Protein AF-A0A7Z2VRR4-F1 (afdb_monomer_lite)

Structure (mmCIF, N/CA/C/O backbone):
data_AF-A0A7Z2VRR4-F1
#
_entry.id   AF-A0A7Z2VRR4-F1
#
loop_
_atom_site.group_PDB
_atom_site.id
_atom_site.type_symbol
_atom_site.label_atom_id
_atom_site.label_alt_id
_atom_site.label_comp_id
_atom_site.label_asym_id
_atom_site.label_entity_id
_atom_site.label_seq_id
_atom_site.pdbx_PDB_ins_code
_atom_site.Cartn_x
_atom_site.Cartn_y
_atom_site.Cartn_z
_atom_site.occupancy
_atom_site.B_iso_or_equiv
_atom_site.auth_seq_id
_atom_site.auth_comp_id
_atom_site.auth_asym_id
_atom_site.auth_atom_id
_atom_site.pdbx_PDB_model_num
ATOM 1 N N . MET A 1 1 ? 10.259 4.346 -4.699 1.00 80.31 1 MET A N 1
ATOM 2 C CA . MET A 1 1 ? 8.997 3.572 -4.836 1.00 80.31 1 MET A CA 1
ATOM 3 C C . MET A 1 1 ? 7.913 4.367 -5.577 1.00 80.31 1 MET A C 1
ATOM 5 O O . MET A 1 1 ? 7.712 5.531 -5.259 1.00 80.31 1 MET A O 1
ATOM 9 N N . LYS A 1 2 ? 7.212 3.754 -6.542 1.00 85.12 2 LYS A N 1
ATOM 10 C CA . LYS A 1 2 ? 6.029 4.310 -7.233 1.00 85.12 2 LYS A CA 1
ATOM 11 C C . LYS A 1 2 ? 4.739 3.820 -6.565 1.00 85.12 2 LYS A C 1
ATOM 13 O O . LYS A 1 2 ? 4.666 2.661 -6.158 1.00 85.12 2 LYS A O 1
ATOM 18 N N . LYS A 1 3 ? 3.726 4.684 -6.474 1.00 85.19 3 LYS A N 1
ATOM 19 C CA . LYS A 1 3 ? 2.397 4.367 -5.931 1.00 85.19 3 LYS A CA 1
ATOM 20 C C . LYS A 1 3 ? 1.345 4.637 -7.004 1.00 85.19 3 LYS A C 1
ATOM 22 O O . LYS A 1 3 ? 1.250 5.758 -7.487 1.00 85.19 3 LYS A O 1
ATOM 27 N N . TYR A 1 4 ? 0.579 3.614 -7.360 1.00 87.12 4 TYR A N 1
ATOM 28 C CA . TYR A 1 4 ? -0.548 3.700 -8.283 1.00 87.12 4 TYR A CA 1
ATOM 29 C C . TYR A 1 4 ? -1.832 3.470 -7.501 1.00 87.12 4 TYR A C 1
ATOM 31 O O . TYR A 1 4 ? -1.926 2.521 -6.718 1.00 87.12 4 TYR A O 1
ATOM 39 N N . ILE A 1 5 ? -2.802 4.352 -7.698 1.00 83.56 5 ILE A N 1
ATOM 40 C CA . ILE A 1 5 ? -4.065 4.332 -6.970 1.00 83.56 5 ILE A CA 1
ATOM 41 C C . ILE A 1 5 ? -5.172 4.361 -8.013 1.00 83.56 5 ILE A C 1
ATOM 43 O O . ILE A 1 5 ? -5.256 5.285 -8.816 1.00 83.56 5 ILE A O 1
ATOM 47 N N . ALA A 1 6 ? -6.002 3.332 -7.994 1.00 82.50 6 ALA A N 1
ATOM 48 C CA . ALA A 1 6 ? -7.262 3.252 -8.710 1.00 82.50 6 ALA A CA 1
ATOM 49 C C . ALA A 1 6 ? -8.397 3.134 -7.676 1.00 82.50 6 ALA A C 1
ATOM 51 O O . ALA A 1 6 ? -8.121 2.818 -6.515 1.00 82.50 6 ALA A O 1
ATOM 52 N N . PRO A 1 7 ? -9.666 3.349 -8.060 1.00 77.94 7 PRO A N 1
ATOM 53 C CA . PRO A 1 7 ? -10.784 3.362 -7.113 1.00 77.94 7 PRO A CA 1
ATOM 54 C C . PRO A 1 7 ? -10.885 2.108 -6.228 1.00 77.94 7 PRO A C 1
ATOM 56 O O . PRO A 1 7 ? -11.227 2.206 -5.056 1.00 77.94 7 PRO A O 1
ATOM 59 N N . SER A 1 8 ? -10.526 0.939 -6.763 1.00 82.12 8 SER A N 1
ATOM 60 C CA . SER A 1 8 ? -10.573 -0.354 -6.065 1.00 82.12 8 SER A CA 1
ATOM 61 C C . SER A 1 8 ? -9.202 -1.005 -5.862 1.00 82.12 8 SER A C 1
ATOM 63 O O . SER A 1 8 ? -9.121 -2.142 -5.397 1.00 82.12 8 SER A O 1
ATOM 65 N N . ARG A 1 9 ? -8.103 -0.329 -6.234 1.00 83.25 9 ARG A N 1
ATOM 66 C CA . ARG A 1 9 ? -6.769 -0.947 -6.256 1.00 83.25 9 ARG A CA 1
ATOM 67 C C . ARG A 1 9 ? -5.673 0.015 -5.827 1.00 83.25 9 ARG A C 1
ATOM 69 O O . ARG A 1 9 ? -5.514 1.092 -6.389 1.00 83.25 9 ARG A O 1
ATOM 76 N N . LEU A 1 10 ? -4.848 -0.444 -4.892 1.00 85.19 10 LEU A N 1
ATOM 77 C CA . LEU A 1 10 ? -3.601 0.198 -4.499 1.00 85.19 10 LEU A CA 1
ATOM 78 C C . LEU A 1 10 ? -2.437 -0.682 -4.955 1.00 85.19 10 LEU A C 1
ATOM 80 O O . LEU A 1 10 ? -2.387 -1.863 -4.618 1.00 85.19 10 LEU A O 1
ATOM 84 N N . GLN A 1 11 ? -1.496 -0.121 -5.710 1.00 88.69 11 GLN A N 1
ATOM 85 C CA . GLN A 1 11 ? -0.304 -0.838 -6.155 1.00 88.69 11 GLN A CA 1
ATOM 86 C C . GLN A 1 11 ? 0.960 -0.049 -5.811 1.00 88.69 11 GLN A C 1
ATOM 88 O O . GLN A 1 11 ? 1.145 1.092 -6.230 1.00 88.69 11 GLN A O 1
ATOM 93 N N . LEU A 1 12 ? 1.845 -0.684 -5.044 1.00 87.25 12 LEU A N 1
ATOM 94 C CA . LEU A 1 12 ? 3.129 -0.138 -4.616 1.00 87.25 12 LEU A CA 1
ATOM 95 C C . LEU A 1 12 ? 4.236 -0.881 -5.368 1.00 87.25 12 LEU A C 1
ATOM 97 O O . LEU A 1 12 ? 4.353 -2.098 -5.251 1.00 87.25 12 LEU A O 1
ATOM 101 N N . VAL A 1 13 ? 5.029 -0.161 -6.160 1.00 89.62 13 VAL A N 1
ATOM 102 C CA . VAL A 1 13 ? 6.094 -0.734 -6.996 1.00 89.62 13 VAL A CA 1
ATOM 103 C C . VAL A 1 13 ? 7.439 -0.172 -6.551 1.00 89.62 13 VAL A C 1
ATOM 105 O O . VAL A 1 13 ? 7.687 1.032 -6.618 1.00 89.62 13 VAL A O 1
ATOM 108 N N . GLY A 1 14 ? 8.325 -1.039 -6.078 1.00 91.19 14 GLY A N 1
ATOM 109 C CA . GLY A 1 14 ? 9.642 -0.663 -5.573 1.00 91.19 14 GLY A CA 1
ATOM 110 C C . GLY A 1 14 ? 10.351 -1.851 -4.937 1.00 91.19 14 GLY A C 1
ATOM 111 O O . GLY A 1 14 ? 9.887 -2.988 -5.030 1.00 91.19 14 GLY A O 1
ATOM 112 N N . LYS A 1 15 ? 11.470 -1.590 -4.262 1.00 94.56 15 LYS A N 1
ATOM 113 C CA . LYS A 1 15 ? 12.166 -2.609 -3.475 1.00 94.56 15 LYS A CA 1
ATOM 114 C C . LYS A 1 15 ? 11.274 -3.041 -2.314 1.00 94.56 15 LYS A C 1
ATOM 116 O O . LYS A 1 15 ? 10.596 -2.225 -1.692 1.00 94.56 15 LYS A O 1
ATOM 121 N N . ALA A 1 16 ? 11.328 -4.325 -1.967 1.00 91.44 16 ALA A N 1
ATOM 122 C CA . ALA A 1 16 ? 10.477 -4.894 -0.921 1.00 91.44 16 ALA A CA 1
ATOM 123 C C . ALA A 1 16 ? 10.597 -4.154 0.426 1.00 91.44 16 ALA A C 1
ATOM 125 O O . ALA A 1 16 ? 9.618 -4.013 1.157 1.00 91.44 16 ALA A O 1
ATOM 126 N N . TRP A 1 17 ? 11.790 -3.649 0.754 1.00 94.62 17 TRP A N 1
ATOM 127 C CA . TRP A 1 17 ? 12.000 -2.871 1.973 1.00 94.62 17 TRP A CA 1
ATOM 128 C C . TRP A 1 17 ? 11.301 -1.502 1.932 1.00 94.62 17 TRP A C 1
ATOM 130 O O . TRP A 1 17 ? 10.759 -1.095 2.956 1.00 94.62 17 TRP A O 1
ATOM 140 N N . GLU A 1 18 ? 11.253 -0.827 0.776 1.00 89.94 18 GLU A N 1
ATOM 141 C CA . GLU A 1 18 ? 10.586 0.475 0.618 1.00 89.94 18 GLU A CA 1
ATOM 142 C C . GLU A 1 18 ? 9.082 0.327 0.849 1.00 89.94 18 GLU A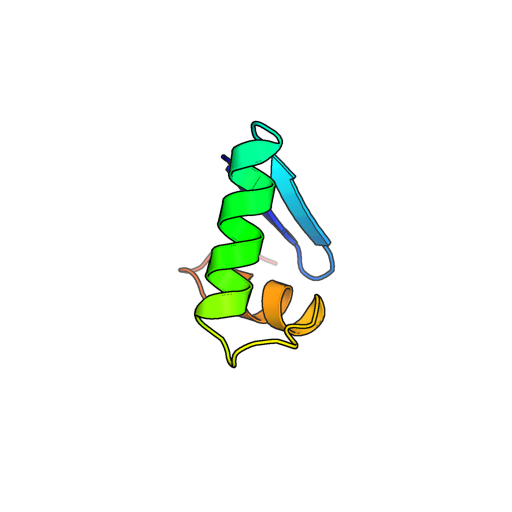 C 1
ATOM 144 O O . GLU A 1 18 ? 8.484 1.106 1.587 1.00 89.94 18 GLU A O 1
ATOM 149 N N . ILE A 1 19 ? 8.490 -0.724 0.271 1.00 88.06 19 ILE A N 1
ATOM 150 C CA . ILE A 1 19 ? 7.060 -1.029 0.402 1.00 88.06 19 ILE A CA 1
ATOM 151 C C . ILE A 1 19 ? 6.714 -1.297 1.869 1.00 88.06 19 ILE A C 1
ATOM 153 O O . ILE A 1 19 ? 5.785 -0.701 2.411 1.00 88.06 19 ILE A O 1
ATOM 157 N N . ARG A 1 20 ? 7.500 -2.143 2.549 1.00 89.81 20 ARG A N 1
ATOM 158 C CA . ARG A 1 20 ? 7.316 -2.411 3.985 1.00 89.81 20 ARG A CA 1
ATOM 159 C C . ARG A 1 20 ? 7.471 -1.149 4.828 1.00 89.81 20 ARG A C 1
ATOM 161 O O . ARG A 1 20 ? 6.711 -0.959 5.773 1.00 89.81 20 ARG A O 1
ATOM 168 N N . HIS A 1 21 ? 8.452 -0.307 4.511 1.00 90.75 21 HIS A N 1
ATOM 169 C CA . HIS A 1 21 ? 8.682 0.937 5.235 1.00 90.75 21 HIS A CA 1
ATOM 170 C C . HIS A 1 21 ? 7.500 1.902 5.070 1.00 90.75 21 HIS A C 1
ATOM 172 O O . HIS A 1 21 ? 6.985 2.394 6.070 1.00 90.75 21 HIS A O 1
ATOM 178 N N . ALA A 1 22 ? 7.009 2.101 3.844 1.00 85.50 22 ALA A N 1
ATOM 179 C CA . ALA A 1 22 ? 5.855 2.953 3.559 1.00 85.50 22 ALA A CA 1
ATOM 180 C C . ALA A 1 22 ? 4.592 2.496 4.312 1.00 85.50 22 ALA A C 1
ATOM 182 O O . ALA A 1 22 ? 3.966 3.302 4.995 1.00 85.50 22 ALA A O 1
ATOM 183 N N . LEU A 1 23 ? 4.281 1.193 4.286 1.00 84.25 23 LEU A N 1
ATOM 184 C CA . LEU A 1 23 ? 3.136 0.633 5.016 1.00 84.25 23 LEU A CA 1
ATOM 185 C C . LEU A 1 23 ? 3.258 0.818 6.538 1.00 84.25 23 LEU A C 1
ATOM 187 O O . LEU A 1 23 ? 2.274 1.116 7.213 1.00 84.25 23 LEU A O 1
ATOM 191 N N . ARG A 1 24 ? 4.466 0.677 7.100 1.00 87.44 24 ARG A N 1
ATOM 192 C CA . ARG A 1 24 ? 4.712 0.920 8.534 1.00 87.44 24 ARG A CA 1
ATOM 193 C C . ARG A 1 24 ? 4.517 2.386 8.912 1.00 87.44 24 ARG A C 1
ATOM 195 O O . ARG A 1 24 ? 3.969 2.653 9.979 1.00 87.44 24 ARG A O 1
ATOM 202 N N . GLN A 1 25 ? 4.947 3.318 8.062 1.00 85.75 25 GLN A N 1
ATOM 203 C CA . GLN A 1 25 ? 4.745 4.749 8.296 1.00 85.75 25 GLN A CA 1
ATOM 204 C C . GLN A 1 25 ? 3.262 5.115 8.240 1.00 85.75 25 GLN A C 1
ATOM 206 O O . GLN A 1 25 ? 2.773 5.775 9.152 1.00 85.75 25 GLN A O 1
ATOM 211 N N . GLU A 1 26 ? 2.521 4.626 7.241 1.00 79.62 26 GLU A N 1
ATOM 212 C CA . GLU A 1 26 ? 1.074 4.865 7.152 1.00 79.62 26 GLU A CA 1
ATOM 213 C C . GLU A 1 26 ? 0.324 4.287 8.362 1.00 79.62 26 GLU A C 1
ATOM 215 O O .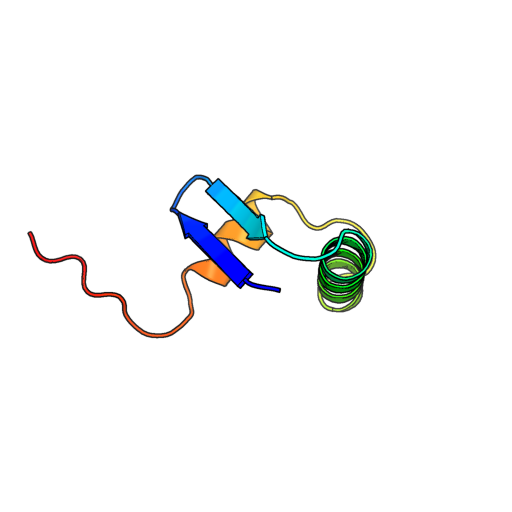 GLU A 1 26 ? -0.539 4.962 8.921 1.00 79.62 26 GLU A O 1
ATOM 220 N N . LYS A 1 27 ? 0.724 3.103 8.849 1.00 81.56 27 LYS A N 1
ATOM 221 C CA . LYS A 1 27 ? 0.196 2.515 10.092 1.00 81.56 27 LYS A CA 1
ATOM 222 C C . LYS A 1 27 ? 0.511 3.360 11.335 1.00 81.56 27 LYS A C 1
ATOM 224 O O . LYS A 1 27 ? -0.336 3.486 12.216 1.00 81.56 27 LYS A O 1
ATOM 229 N N . LYS A 1 28 ? 1.720 3.924 11.431 1.00 81.31 28 LYS A N 1
ATOM 230 C CA . LYS A 1 28 ? 2.148 4.755 12.571 1.00 81.31 28 LYS A CA 1
ATOM 231 C C . LYS A 1 28 ? 1.436 6.109 12.595 1.00 81.31 28 LYS A C 1
ATOM 233 O O . LYS A 1 28 ? 1.047 6.565 13.662 1.00 81.31 28 LYS A O 1
ATOM 238 N N . LEU A 1 29 ? 1.265 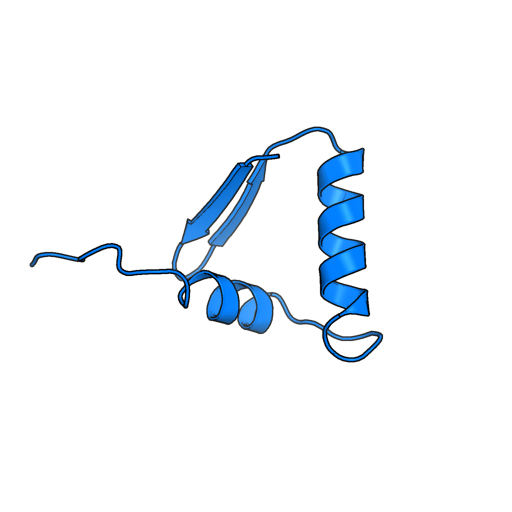6.732 11.431 1.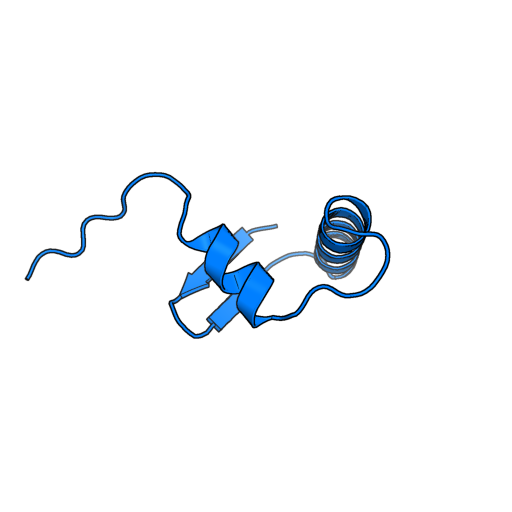00 75.06 29 LEU A N 1
ATOM 239 C CA . LEU A 1 29 ? 0.681 8.069 11.296 1.00 75.06 29 LEU A CA 1
ATOM 240 C C . LEU A 1 29 ? -0.829 8.111 11.578 1.00 75.06 29 LEU A C 1
ATOM 242 O O . LEU A 1 29 ? -1.335 9.169 11.930 1.00 75.06 29 LEU A O 1
ATOM 246 N N . ARG A 1 30 ? -1.558 7.000 11.403 1.00 68.69 30 ARG A N 1
ATOM 247 C CA . ARG A 1 30 ? -3.030 7.006 11.307 1.00 68.69 30 ARG A CA 1
ATOM 248 C C . ARG A 1 30 ? -3.722 6.099 12.339 1.00 68.69 30 ARG A C 1
ATOM 250 O O . ARG A 1 30 ? -4.500 5.241 11.957 1.00 68.69 30 ARG A O 1
ATOM 257 N N . ASN A 1 31 ? -3.461 6.297 13.634 1.00 61.00 31 ASN A N 1
ATOM 258 C CA . ASN A 1 31 ? -4.104 5.603 14.779 1.00 61.00 31 ASN A CA 1
ATOM 259 C C . ASN A 1 31 ? -3.520 4.247 15.224 1.00 61.00 31 ASN A C 1
ATOM 261 O O . ASN A 1 31 ? -4.240 3.390 15.731 1.00 61.00 31 ASN A O 1
ATOM 265 N N . GLY A 1 32 ? -2.207 4.038 15.116 1.00 63.16 32 GLY A N 1
ATOM 266 C CA . GLY A 1 32 ? -1.525 3.085 16.005 1.00 63.16 32 GLY A CA 1
ATOM 267 C C . GLY A 1 32 ? -1.879 1.598 15.856 1.00 63.16 32 GLY A C 1
ATOM 268 O O . GLY A 1 32 ? -1.498 0.811 16.719 1.00 63.16 32 GLY A O 1
ATOM 269 N N . GLY A 1 33 ? -2.540 1.154 14.782 1.00 63.41 33 GLY A N 1
ATOM 270 C CA . GLY A 1 33 ? -2.758 -0.288 14.635 1.00 63.41 33 GLY A CA 1
ATOM 271 C C . GLY A 1 33 ? -3.634 -0.757 13.491 1.00 63.41 33 GLY A C 1
ATOM 272 O O . GLY A 1 33 ? -3.274 -1.748 12.853 1.00 63.41 33 GLY A O 1
ATOM 273 N N . ASN A 1 34 ? -4.744 -0.073 13.225 1.00 67.19 34 ASN A N 1
ATOM 274 C CA . ASN A 1 34 ? -5.795 -0.625 12.377 1.00 67.19 34 ASN A CA 1
ATOM 275 C C . ASN A 1 34 ? -6.140 0.340 11.242 1.00 67.19 34 ASN A C 1
ATOM 277 O O . ASN A 1 34 ? -6.950 1.244 11.404 1.00 67.19 34 ASN A O 1
ATOM 281 N N . ILE A 1 35 ? -5.458 0.165 10.112 1.00 76.56 35 ILE A N 1
ATOM 282 C CA . ILE A 1 35 ? -5.733 0.891 8.876 1.00 76.56 35 ILE A CA 1
ATOM 283 C C . ILE A 1 35 ? -6.242 -0.108 7.847 1.00 76.56 35 ILE A C 1
ATOM 285 O O . ILE A 1 35 ? -5.566 -1.098 7.550 1.00 76.56 35 ILE A O 1
ATOM 289 N N . THR A 1 36 ? -7.446 0.119 7.330 1.00 80.50 36 THR A N 1
ATOM 290 C CA . THR A 1 36 ? -8.017 -0.765 6.316 1.00 80.50 36 THR A CA 1
ATOM 291 C C . THR A 1 36 ? -7.533 -0.366 4.926 1.00 80.50 36 THR A C 1
ATOM 293 O O . THR A 1 36 ? -7.101 0.763 4.679 1.00 80.50 36 THR A O 1
ATOM 296 N N . LEU A 1 37 ? -7.617 -1.298 3.975 1.00 76.88 37 LEU A N 1
ATOM 297 C CA . LEU A 1 37 ? -7.323 -0.993 2.575 1.00 76.88 37 LEU A CA 1
ATOM 298 C C . LEU A 1 37 ? -8.265 0.091 2.021 1.00 76.88 37 LEU A C 1
ATOM 300 O O . LEU A 1 37 ? -7.840 0.907 1.209 1.00 76.88 37 LEU A O 1
ATOM 304 N N . ILE A 1 38 ? -9.517 0.126 2.483 1.00 76.88 38 ILE A N 1
ATOM 305 C CA . ILE A 1 38 ? -10.517 1.123 2.080 1.00 76.88 38 ILE A CA 1
ATOM 306 C C . ILE A 1 38 ? -10.090 2.524 2.530 1.00 76.88 38 ILE A C 1
ATOM 308 O O . ILE A 1 38 ? -10.170 3.473 1.745 1.00 76.88 38 ILE A O 1
ATOM 312 N N . ASP A 1 39 ? -9.556 2.647 3.746 1.00 77.19 39 ASP A N 1
ATOM 313 C CA . ASP A 1 39 ? -9.009 3.912 4.239 1.00 77.19 39 ASP A CA 1
ATOM 314 C C . ASP A 1 39 ? -7.838 4.358 3.354 1.00 77.19 39 ASP A C 1
ATOM 316 O O . ASP A 1 39 ? -7.813 5.482 2.851 1.00 77.19 39 ASP A O 1
ATOM 320 N N . LEU A 1 40 ? -6.905 3.444 3.066 1.00 75.62 40 LEU A N 1
ATOM 321 C CA . LEU A 1 40 ? -5.745 3.711 2.207 1.00 75.62 40 LEU A CA 1
ATOM 322 C C . LEU A 1 40 ? -6.127 4.180 0.798 1.00 75.62 40 LEU A C 1
ATOM 324 O O . LEU A 1 40 ? -5.499 5.099 0.263 1.00 75.62 40 LEU A O 1
ATOM 328 N N . LEU A 1 41 ? -7.151 3.568 0.202 1.00 77.62 41 LEU A N 1
ATOM 329 C CA . LEU A 1 41 ? -7.683 3.960 -1.103 1.00 77.62 41 LEU A CA 1
ATOM 330 C C . LEU A 1 41 ? -8.315 5.354 -1.049 1.00 77.62 41 LEU A C 1
ATOM 332 O O . LEU A 1 41 ? -8.025 6.184 -1.909 1.00 77.62 41 LEU A O 1
ATOM 336 N N . SER A 1 42 ? -9.093 5.645 -0.005 1.00 71.25 42 SER A N 1
ATOM 337 C CA . SER A 1 42 ? -9.775 6.934 0.180 1.00 71.25 42 SER A CA 1
ATOM 338 C C . SER A 1 42 ? -8.803 8.105 0.340 1.00 71.25 42 SER A C 1
ATOM 340 O O . SER A 1 42 ? -9.083 9.213 -0.117 1.00 71.25 42 SER A O 1
ATOM 342 N N . PHE A 1 43 ? -7.629 7.875 0.936 1.00 67.50 43 PHE A N 1
ATOM 343 C CA . PHE A 1 43 ? -6.591 8.906 1.066 1.00 67.50 43 PHE A CA 1
ATOM 344 C C . PHE A 1 43 ? -5.803 9.137 -0.219 1.00 67.50 43 PHE A C 1
ATOM 346 O O . PHE A 1 43 ? -5.303 10.234 -0.456 1.00 67.50 43 PHE A O 1
ATOM 353 N N . GLY A 1 44 ? -5.674 8.106 -1.050 1.00 62.12 44 GLY A N 1
ATOM 354 C CA . GLY A 1 44 ? -4.989 8.204 -2.329 1.00 62.12 44 GLY A CA 1
ATOM 355 C C . GLY A 1 44 ? -5.723 9.059 -3.362 1.00 62.12 44 GLY A C 1
ATOM 356 O O . GLY A 1 44 ? -5.083 9.637 -4.236 1.00 62.12 44 GLY A O 1
ATOM 357 N N . GLN A 1 45 ? -7.045 9.166 -3.231 1.00 58.16 45 GLN A N 1
ATOM 358 C CA . GLN A 1 45 ? -7.909 9.924 -4.140 1.00 58.16 45 GLN A CA 1
ATOM 359 C C . GLN A 1 45 ? -7.965 11.433 -3.829 1.00 58.16 45 GLN A C 1
ATOM 361 O O . GLN A 1 45 ? -8.529 12.189 -4.609 1.00 58.16 45 GLN A O 1
ATOM 366 N N . GLN A 1 46 ? -7.382 11.890 -2.711 1.00 51.34 46 GLN A N 1
ATOM 367 C CA . GLN A 1 46 ? -7.457 13.291 -2.253 1.00 51.34 46 GLN A CA 1
ATOM 368 C C . GLN A 1 46 ? -6.206 14.133 -2.600 1.00 51.34 46 GLN A C 1
ATOM 370 O O . GLN A 1 46 ? -6.053 15.248 -2.110 1.00 51.34 46 GLN A O 1
ATOM 375 N N . GLY A 1 47 ? -5.302 13.617 -3.444 1.00 43.97 47 GLY A N 1
ATOM 376 C CA . GLY A 1 47 ? -4.230 14.397 -4.089 1.00 43.97 47 GLY A CA 1
ATOM 377 C C . GLY A 1 47 ? -4.718 15.062 -5.388 1.00 43.97 47 GLY A C 1
ATOM 378 O O . GLY A 1 47 ? -5.694 14.588 -5.967 1.00 43.97 47 GLY A O 1
ATOM 379 N N . PRO A 1 48 ? -4.092 16.160 -5.856 1.00 43.19 48 PRO A N 1
ATOM 380 C CA . PRO A 1 48 ? -4.725 17.123 -6.754 1.00 43.19 48 PRO A CA 1
ATOM 381 C C . PRO A 1 48 ? -5.134 16.507 -8.100 1.00 43.19 48 PRO A C 1
ATOM 383 O O . PRO A 1 48 ? -4.298 16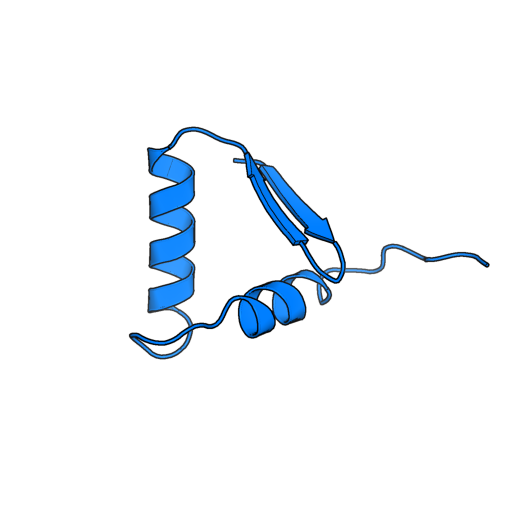.104 -8.903 1.00 43.19 48 PRO A O 1
ATOM 386 N N . THR A 1 49 ? -6.452 16.467 -8.312 1.00 53.59 49 THR A N 1
ATOM 387 C CA . THR A 1 49 ? -7.133 16.667 -9.600 1.00 53.59 49 THR A CA 1
ATOM 388 C C . THR A 1 49 ? -6.542 15.950 -10.822 1.00 53.59 49 THR A C 1
ATOM 390 O O . THR A 1 49 ? -6.070 16.577 -11.769 1.00 53.59 49 THR A O 1
ATOM 393 N N . ALA A 1 50 ? -6.722 14.632 -10.910 1.00 46.19 50 ALA A N 1
ATOM 394 C CA . ALA A 1 50 ? -6.788 13.983 -12.219 1.00 46.19 50 ALA A CA 1
ATOM 395 C C . ALA A 1 50 ? -8.230 14.084 -12.743 1.00 46.19 50 ALA A C 1
ATOM 397 O O . ALA A 1 50 ? -9.110 13.318 -12.358 1.00 46.19 50 ALA A O 1
ATOM 398 N N . LYS A 1 51 ? -8.466 15.095 -13.585 1.00 48.19 51 LYS A N 1
ATOM 399 C CA . LYS A 1 51 ? -9.695 15.306 -14.361 1.00 48.19 51 LYS A CA 1
ATOM 400 C C . LYS A 1 51 ? -10.132 13.995 -15.031 1.00 48.19 51 LYS A C 1
ATOM 402 O O . LYS A 1 51 ? -9.441 13.505 -15.918 1.00 48.19 51 LYS A O 1
ATOM 407 N N . ILE A 1 52 ? -11.291 13.470 -14.644 1.00 45.72 52 ILE A N 1
ATOM 408 C CA . ILE A 1 52 ? -12.021 12.465 -15.421 1.00 45.72 52 ILE A CA 1
ATOM 409 C C . ILE A 1 52 ? -12.973 13.257 -16.319 1.00 45.72 52 ILE A C 1
ATOM 411 O O . ILE A 1 52 ? -14.007 13.750 -15.872 1.00 45.72 52 ILE A O 1
ATOM 415 N N . GLY A 1 53 ? -12.540 13.482 -17.561 1.00 37.69 53 GLY A N 1
ATOM 416 C CA . GLY A 1 53 ? -13.408 13.939 -18.642 1.00 37.69 53 GLY A CA 1
ATOM 417 C C . GLY A 1 53 ? -14.317 12.795 -19.086 1.00 37.69 53 GLY A C 1
ATOM 418 O O . GLY A 1 53 ? -13.861 11.655 -19.154 1.00 37.69 53 GLY A O 1
ATOM 419 N N . LYS A 1 54 ? -15.590 13.141 -19.302 1.00 37.16 54 LYS A N 1
ATOM 420 C CA . LYS A 1 54 ? -16.652 12.317 -19.895 1.00 37.16 54 LYS A CA 1
ATOM 421 C C . LYS A 1 54 ? -16.256 11.699 -21.231 1.00 37.16 54 LYS A C 1
ATOM 423 O O . LYS A 1 54 ? -15.521 12.377 -21.982 1.00 37.16 54 LYS A O 1
#

Foldseek 3Di:
DDWDADQQDTDDDDPPVVVVVVVVVVCVVPPNHDDDVNNVNVVVVPPDDPDDDD

Radius of gyration: 12.46 Å; chains: 1; bounding box: 29×22×36 Å

Secondary structure (DSSP, 8-state):
-EEEEETTEEEEES-HHHHHHHHHHHHHHSSTT---HHHHHHHHTTSS------

Sequence (54 aa):
MKKYIAPSRLQLVGKAWEIRHALRQEKKLRNGGNITLIDLLSFGQQGPTAKIGK

Organism: NCBI:txid2728023

pLDDT: mean 74.44, std 15.74, range [37.16, 94.62]

InterPro domains:
  IPR025177 Cell division inhibitor MciZ [PF13072] (1-27)

=== Feature glossary ===
Key to the feature types in this record:

Secondary structure (8-state, DSSP). Secondary structure is the local, repeating backbone conformation. DSSP classifies it into eight states by reading the hydrogen-bond network: three helix types (H, G, I), two β types (E, B), two non-regular types (T, S), and unstructured coil (-).

Backbone torsions (φ/ψ). Backbone dihedral angles. Every residue except chain termini has a φ (preceding-C → N → Cα → C) and a ψ (N → Cα → C → next-N). They are reported in degrees following the IUPAC sign convention. Secondary structure is essentially a statement about which (φ, ψ) basin each residue occupies.

Predicted aligned error. Predicted Aligned Error (PAE) is an AlphaFold confidence matrix: entry (i, j) is the expected error in the position of residue j, in ångströms, when the prediction is superimposed on the true structure at residue i. Low PAE within a block of residues means that block is internally rigid and well-predicted; high PAE between two blocks means their relative placement is uncertain even if each block individually is confident.

B-factor. B-factor (Debye–Waller factor) reflects atomic displacement in the crystal lattice. It is an experimental observable (units Å²), not a prediction; low values mean the atom is pinned down, high values mean it moves or is heterogeneous across the crystal.

Secondary structure (3-state, P-SEA). Three-state secondary structure (P-SEA) collapses the eight DSSP classes into helix (a), strand (b), and coil (c). P-SEA assigns these from Cα geometry alone — distances and angles — without requiring backbone oxygens, so it works on any Cα trace.

Sequence. Primary structure: the covalent order of the twenty standard amino acids along the backbone. Two proteins with the same sequence will (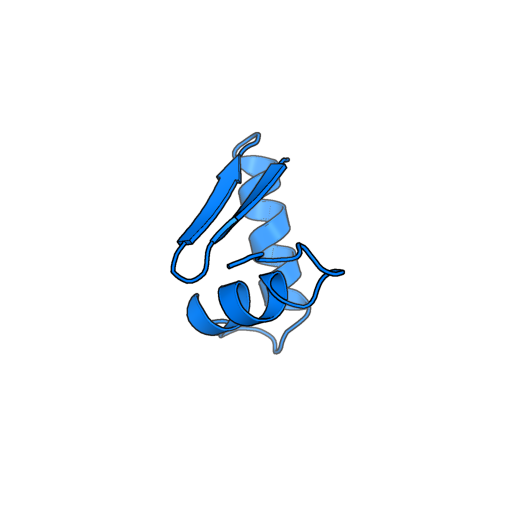almost always) fold to the same structure; two with 30% identity often share a fold but not the details.

pLDDT. pLDDT is the predicted lDDT-Cα score: AlphaFold's confidence that the local environment of each residue (all inter-atomic distances within 15 Å) is correctly placed. It is a per-residue number between 0 and 100, with higher meaning more reliable.

InterPro / GO / CATH / organism. Functional annotations link the protein to curated databases. InterPro entries identify conserved domains and families by matching the sequence against member-database signatures (Pfam, PROSITE, CDD, …). Gene Ontology (GO) terms describe molecular function, biological process, and cellular component in a controlled vocabulary. CATH places the structure in a hierarchical fold classification (Class/Architecture/Topology/Homologous-superfamily). The organism is the source species.

Contact-map, Ramachandran, and PAE plots. Three diagnostic plots accompany the record. The Cα contact map visualizes the tertiary structure as a 2D adjacency matrix (8 Å cutoff, sequence-local contacts suppressed). The Ramachandran plot shows the distribution of backbone (φ, ψ) torsions, with points in the α and β basins reflecting secondary structure content. The PAE plot shows AlphaFold's inter-residue confidence as a color matrix.

mmCIF coordinates. The mmCIF table is the protein's shape written out atom by atom. For each backbone N, Cα, C, and carbonyl O, it records an (x, y, z) coordinate triple in Å plus the residue type, chain letter, and residue number.

Radius of gyration, Cα contacts, bounding box. Three whole-structure scalars: the radius of gyration (RMS distance of Cα from centroid, in Å), the count of Cα–Cα contacts (pairs closer than 8 Å and separated by more than four residues in sequence — i.e. tertiary, not local, contacts), and the bounding-box dimensions. Together they distinguish compact globular folds from extended fibres or disordered chains.

Foldseek 3Di. The Foldseek 3Di string encodes local tertiary geometry as a 20-letter alphabet — one character per residue — derived from the relative positions of nearby Cα atoms. Unlike the amino-acid sequence, 3Di is a direct function of the 3D structure, so two proteins with the same fold have similar 3Di strings even at low sequence identity.

Rendered structure images. Six rendered views show the 3D structure from the faces of a cube — i.e. along ±x, ±y, ±z. Rendering representation is drawn randomly per protein from cartoon (secondary-structure ribbons), sticks (backbone bonds), or molecular surface; coloring is either N→C rainbow (blue at the N-terminus through red at the C-terminus) or one color per chain.

Nearest PDB structures. The Foldseek neighbor list gives the closest experimentally determined structures in the PDB, ranked by structural alignment. TM-score near 1 means near-identical fold; near 0.3 means only rough topology match. This is how one finds what a novel AlphaFold prediction most resembles in the solved-structure universe.

Solvent-accessible surface area. SASA measures how much of the protein is reachable by solvent. It is computed by rolling a water-sized probe over the atomic surface and summing the exposed area (Å²). Per-residue SASA distinguishes core (buried, low SASA) from surface (exposed, high SASA) residues; total SASA is a whole-molecule size measure.